Protein AF-A0A562YHJ2-F1 (afdb_monomer_lite)

pLDDT: mean 72.15, std 16.25, range [31.75, 92.31]

Secondary structure (DSSP, 8-state):
-HHHHHHHHHHHHHHHTT---S----THHHHT--GGG---PPP-EEEES------HHHHHT--GGG------EEEE----GGGG--HHHHHT--TTS-----------------

Organism: NCBI:txid2528206

Radius of gyration: 23.03 Å; chains: 1; bounding box: 56×39×64 Å

Foldseek 3Di:
DVVVVVVVVVVVVVVVPPPPPPDPDDDPRVVPDDPVPDPDDDDWDKDFPDDPPDDDPRVVPDDPVVDPDDTDIDTDDPDDVLVVDDDPCNVPDDPPPDDPPPPPPCPDDDPPDD

Sequence (114 aa):
MRTLIFTLALVFISFGVYAQKRNDLKGPAYKNYKPWKDKSVPTLVYTTTKKEKLTGPAYKNKKVWKDNSKKEYVQIAFNSRRNDLKGPAFKNYKPWKKESTESKTEVAVTSKNN

Structure (mmCIF, N/CA/C/O backbone):
data_AF-A0A562YHJ2-F1
#
_entry.id   AF-A0A562YHJ2-F1
#
loop_
_atom_site.group_PDB
_atom_site.id
_atom_site.type_symbol
_atom_site.label_atom_id
_atom_site.label_alt_id
_atom_site.label_comp_id
_atom_site.label_asym_id
_atom_site.label_entity_id
_atom_site.label_seq_id
_atom_site.pdbx_PDB_ins_code
_atom_site.Cartn_x
_atom_site.Cartn_y
_atom_site.Cartn_z
_atom_site.occupancy
_atom_site.B_iso_or_equiv
_atom_site.auth_seq_id
_atom_site.auth_comp_id
_atom_site.auth_asym_id
_atom_site.auth_atom_id
_atom_site.pdbx_PDB_model_num
ATOM 1 N N . MET A 1 1 ? 16.807 15.122 34.615 1.00 60.94 1 MET A N 1
ATOM 2 C CA . MET A 1 1 ? 17.470 14.542 33.419 1.00 60.94 1 MET A CA 1
ATOM 3 C C . MET A 1 1 ? 16.828 13.246 32.926 1.00 60.94 1 MET A C 1
ATOM 5 O O . MET A 1 1 ? 16.684 13.102 31.724 1.00 60.94 1 MET A O 1
ATOM 9 N N . ARG A 1 2 ? 16.386 12.328 33.802 1.00 69.25 2 ARG A N 1
ATOM 10 C CA . ARG A 1 2 ? 15.738 11.063 33.390 1.00 69.25 2 ARG A CA 1
ATOM 11 C C . ARG A 1 2 ? 14.502 11.270 32.500 1.00 69.25 2 ARG A C 1
ATOM 13 O O . ARG A 1 2 ? 14.397 10.649 31.455 1.00 69.25 2 ARG A O 1
ATOM 20 N N . THR A 1 3 ? 13.623 12.203 32.861 1.00 77.50 3 THR A N 1
ATOM 21 C CA . THR A 1 3 ? 12.426 12.558 32.075 1.00 77.50 3 THR A CA 1
ATOM 22 C C . THR A 1 3 ? 12.761 13.106 30.687 1.00 77.50 3 THR A C 1
ATOM 24 O O . THR A 1 3 ? 12.141 12.698 29.715 1.00 77.50 3 THR A O 1
ATOM 27 N N . LEU A 1 4 ? 13.788 13.954 30.589 1.00 85.94 4 LEU A N 1
ATOM 28 C CA . LEU A 1 4 ? 14.316 14.487 29.326 1.00 85.94 4 LEU A CA 1
ATOM 29 C C . LEU A 1 4 ? 14.872 13.391 28.407 1.00 85.94 4 LEU A C 1
ATOM 31 O O . LEU A 1 4 ? 14.685 13.446 27.200 1.00 85.94 4 LEU A O 1
ATOM 35 N N . ILE A 1 5 ? 15.528 12.377 28.972 1.00 88.12 5 ILE A N 1
ATOM 36 C CA . ILE A 1 5 ? 16.049 11.237 28.205 1.00 88.12 5 ILE A CA 1
ATOM 37 C C . ILE A 1 5 ? 14.893 10.403 27.636 1.00 88.12 5 ILE A C 1
ATOM 39 O O . ILE A 1 5 ? 14.925 10.028 26.465 1.00 88.12 5 ILE A O 1
ATOM 43 N N . PHE A 1 6 ? 13.848 10.157 28.431 1.00 88.31 6 PHE A N 1
ATOM 44 C CA . PHE A 1 6 ? 12.675 9.408 27.975 1.00 88.31 6 PHE A CA 1
ATOM 45 C C . PHE A 1 6 ? 11.873 10.155 26.906 1.00 88.31 6 PHE A C 1
ATOM 47 O O . PHE A 1 6 ? 11.449 9.537 25.930 1.00 88.31 6 PHE A O 1
ATOM 54 N N . THR A 1 7 ? 11.697 11.473 27.041 1.00 87.50 7 THR A N 1
ATOM 55 C CA . THR A 1 7 ? 11.010 12.269 26.015 1.00 87.50 7 THR A CA 1
ATOM 56 C C . THR A 1 7 ? 11.806 12.315 24.715 1.00 87.50 7 THR A C 1
ATOM 58 O O . THR A 1 7 ? 11.226 12.134 23.647 1.00 87.50 7 THR A O 1
ATOM 61 N N . LEU A 1 8 ? 13.132 12.468 24.784 1.00 89.62 8 LEU A N 1
ATOM 62 C CA . LEU A 1 8 ? 13.987 12.458 23.597 1.00 89.62 8 LEU A CA 1
ATOM 63 C C . LEU A 1 8 ? 13.955 11.093 22.888 1.00 89.62 8 LEU A C 1
ATOM 65 O O . LEU A 1 8 ? 13.815 11.033 21.669 1.00 89.62 8 LEU A O 1
ATOM 69 N N . ALA A 1 9 ? 14.013 9.994 23.647 1.00 86.06 9 ALA A N 1
ATOM 70 C CA . ALA A 1 9 ? 13.924 8.641 23.101 1.00 86.06 9 ALA A CA 1
ATOM 71 C C . ALA A 1 9 ? 12.584 8.388 22.386 1.00 86.06 9 ALA A C 1
ATOM 73 O O . ALA A 1 9 ? 12.569 7.852 21.278 1.00 86.06 9 ALA A O 1
ATOM 74 N N . LEU A 1 10 ? 11.465 8.829 22.971 1.00 85.06 10 LEU A N 1
ATOM 75 C CA . LEU A 1 10 ? 10.133 8.699 22.369 1.00 85.06 10 LEU A CA 1
ATOM 76 C C . LEU A 1 10 ? 10.022 9.472 21.042 1.00 85.06 10 LEU A C 1
ATOM 78 O O . LEU A 1 10 ? 9.450 8.977 20.067 1.00 85.06 10 LEU A O 1
ATOM 82 N N . VAL A 1 11 ? 10.609 10.670 20.990 1.00 85.94 11 VAL A N 1
ATOM 83 C CA . VAL A 1 11 ? 10.651 11.505 19.783 1.00 85.94 11 VAL A CA 1
ATOM 84 C C . VAL A 1 11 ? 11.461 10.821 18.676 1.00 85.94 11 VAL A C 1
ATOM 86 O O . VAL A 1 11 ? 10.978 10.715 17.551 1.00 85.9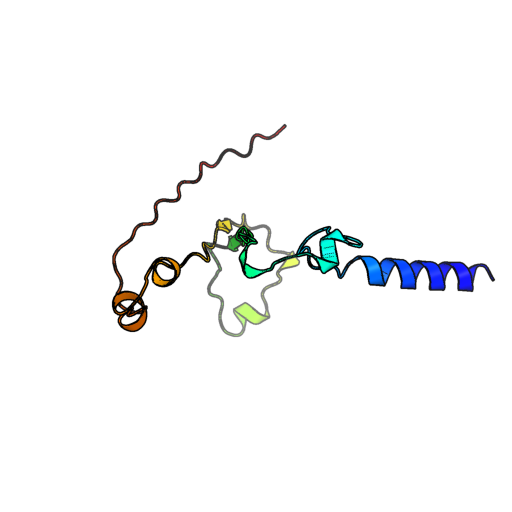4 11 VAL A O 1
ATOM 89 N N . PHE A 1 12 ? 12.640 10.270 18.983 1.00 79.88 12 PHE A N 1
ATOM 90 C CA . PHE A 1 12 ? 13.456 9.556 17.992 1.00 79.88 12 PHE A CA 1
ATOM 91 C C . PHE A 1 12 ? 12.790 8.281 17.452 1.00 79.88 12 PHE A C 1
ATOM 93 O O . PHE A 1 12 ? 12.863 8.021 16.251 1.00 79.88 12 PHE A O 1
ATOM 100 N N . ILE A 1 13 ? 12.091 7.516 18.298 1.00 77.50 13 ILE A N 1
ATOM 101 C CA . ILE A 1 13 ? 11.349 6.317 17.867 1.00 77.50 13 ILE A CA 1
ATOM 102 C C . ILE A 1 13 ? 10.206 6.695 16.913 1.00 77.50 13 ILE A C 1
ATOM 104 O O . ILE A 1 13 ? 9.962 5.998 15.928 1.00 77.50 13 ILE A O 1
ATOM 108 N N . SER A 1 14 ? 9.550 7.833 17.151 1.00 72.94 14 SER A N 1
ATOM 109 C CA . SER A 1 14 ? 8.418 8.295 16.339 1.00 72.94 14 SER A CA 1
ATOM 110 C C . SER A 1 14 ? 8.809 8.630 14.893 1.00 72.94 14 SER A C 1
ATOM 112 O O . SER A 1 14 ? 8.008 8.427 13.984 1.00 72.94 14 SER A O 1
ATOM 114 N N . PHE A 1 15 ? 10.044 9.082 14.641 1.00 69.94 15 PHE A N 1
ATOM 115 C CA . PHE A 1 15 ? 10.518 9.379 13.282 1.00 69.94 15 PHE A CA 1
ATOM 116 C C . PHE A 1 15 ? 10.873 8.129 12.460 1.00 69.94 15 PHE A C 1
ATOM 118 O O . PHE A 1 15 ? 10.802 8.170 11.232 1.00 69.94 15 PHE A O 1
ATOM 125 N N . GLY A 1 16 ? 11.222 7.008 13.101 1.00 63.59 16 GLY A N 1
ATOM 126 C CA . GLY A 1 16 ? 11.650 5.785 12.407 1.00 63.59 16 GLY A CA 1
ATOM 127 C C . GLY A 1 16 ? 10.523 5.004 11.719 1.00 63.59 16 GLY A C 1
ATOM 128 O O . GLY A 1 16 ? 10.789 4.206 10.823 1.00 63.59 16 GLY A O 1
ATOM 129 N N . VAL A 1 17 ? 9.265 5.233 12.108 1.00 61.06 17 VAL A N 1
ATOM 130 C CA . VAL A 1 17 ? 8.116 4.417 11.669 1.00 61.06 17 VAL A CA 1
ATOM 131 C C . VAL A 1 17 ? 7.516 4.892 10.334 1.00 61.06 17 VAL A C 1
ATOM 133 O O . VAL A 1 17 ? 6.822 4.132 9.665 1.00 61.06 17 VAL A O 1
ATOM 136 N N . TYR A 1 18 ? 7.823 6.111 9.878 1.00 60.50 18 TYR A N 1
ATOM 137 C CA . TYR A 1 18 ? 7.219 6.700 8.669 1.00 60.50 18 TYR A CA 1
ATOM 138 C C . TYR A 1 18 ? 7.958 6.399 7.351 1.00 60.50 18 TYR A C 1
ATOM 140 O O . TYR A 1 18 ? 7.649 6.988 6.314 1.00 60.50 18 TYR A O 1
ATOM 148 N N . ALA A 1 19 ? 8.918 5.471 7.338 1.00 59.69 19 ALA A N 1
ATOM 149 C CA . ALA A 1 19 ? 9.607 5.087 6.109 1.00 59.69 19 ALA A CA 1
ATOM 150 C C . ALA A 1 19 ? 8.730 4.150 5.257 1.00 59.69 19 ALA A C 1
ATOM 152 O O . ALA A 1 19 ? 8.753 2.929 5.406 1.00 59.69 19 ALA A O 1
ATOM 153 N N . GLN A 1 20 ? 7.958 4.718 4.327 1.00 58.59 20 GLN A N 1
ATOM 154 C CA . GLN A 1 20 ? 7.283 3.946 3.283 1.00 58.59 20 GLN A CA 1
ATOM 155 C C . GLN A 1 20 ? 8.361 3.234 2.442 1.00 58.59 20 GLN A C 1
ATOM 157 O O . GLN A 1 20 ? 9.129 3.886 1.731 1.00 58.59 20 GLN A O 1
ATOM 162 N N . LYS A 1 21 ? 8.469 1.903 2.581 1.00 60.53 21 LYS A N 1
ATOM 163 C CA . LYS A 1 21 ? 9.533 1.060 2.005 1.00 60.53 21 LYS A CA 1
ATOM 164 C C . LYS A 1 21 ? 9.571 1.185 0.479 1.00 60.53 21 LYS A C 1
ATOM 166 O O . LYS A 1 21 ? 8.865 0.470 -0.223 1.00 60.53 21 LYS A O 1
ATOM 171 N N . ARG A 1 22 ? 10.378 2.114 -0.040 1.00 59.72 22 ARG A N 1
ATOM 172 C CA . ARG A 1 22 ? 10.623 2.259 -1.483 1.00 59.72 22 ARG A CA 1
ATOM 173 C C . ARG A 1 22 ? 11.816 1.414 -1.914 1.00 59.72 22 ARG A C 1
ATOM 175 O O . ARG A 1 22 ? 11.711 0.682 -2.886 1.00 59.72 22 ARG A O 1
ATOM 182 N N . ASN A 1 23 ? 12.927 1.511 -1.185 1.00 65.00 23 ASN A N 1
ATOM 183 C CA . ASN A 1 23 ? 14.106 0.660 -1.315 1.00 65.00 23 ASN A CA 1
ATOM 184 C C . ASN A 1 23 ? 15.030 0.904 -0.104 1.00 65.00 23 ASN A C 1
ATOM 186 O O . ASN A 1 23 ? 15.154 2.050 0.325 1.00 65.00 23 ASN A O 1
ATOM 190 N N . ASP A 1 24 ? 15.706 -0.124 0.411 1.00 72.62 24 ASP A N 1
ATOM 191 C CA . ASP A 1 24 ? 16.639 -0.020 1.549 1.00 72.62 24 ASP A CA 1
ATOM 192 C C . ASP A 1 24 ? 18.040 0.491 1.125 1.00 72.62 24 ASP A C 1
ATOM 194 O O . ASP A 1 24 ? 19.025 0.343 1.853 1.00 72.62 24 ASP A O 1
ATOM 198 N N . LEU A 1 25 ? 18.153 1.104 -0.065 1.00 80.31 25 LEU A N 1
ATOM 199 C CA . LEU A 1 25 ? 19.405 1.651 -0.597 1.00 80.31 25 LEU A CA 1
ATOM 200 C C . LEU A 1 25 ? 19.927 2.794 0.275 1.00 80.31 25 LEU A C 1
ATOM 202 O O . LEU A 1 25 ? 19.226 3.767 0.548 1.00 80.31 25 LEU A O 1
ATOM 206 N N . LYS A 1 26 ? 21.211 2.715 0.631 1.00 82.50 26 LYS A N 1
ATOM 207 C CA . LYS A 1 26 ? 21.932 3.748 1.384 1.00 82.50 26 LYS A CA 1
ATOM 208 C C . LYS A 1 26 ? 23.227 4.130 0.664 1.00 82.50 26 LYS A C 1
ATOM 210 O O . LYS A 1 26 ? 23.785 3.349 -0.106 1.00 82.50 26 LYS A O 1
ATOM 215 N N . GLY A 1 27 ? 23.712 5.347 0.910 1.00 86.75 27 GLY A N 1
ATOM 216 C CA . GLY A 1 27 ? 25.025 5.799 0.435 1.00 86.75 27 GLY A CA 1
ATOM 217 C C . GLY A 1 27 ? 25.144 5.912 -1.098 1.00 86.75 27 GLY A C 1
ATOM 218 O O . GLY A 1 27 ? 24.214 6.395 -1.750 1.00 86.75 27 GLY A O 1
ATOM 219 N N . PRO A 1 28 ? 26.276 5.498 -1.706 1.00 85.50 28 PRO A N 1
ATOM 220 C CA . PRO A 1 28 ? 26.504 5.610 -3.152 1.00 85.50 28 PRO A CA 1
ATOM 221 C C . PRO A 1 28 ? 25.459 4.870 -3.994 1.00 85.50 28 PRO A C 1
ATOM 223 O O . PRO A 1 28 ? 25.089 5.330 -5.072 1.00 85.50 28 PRO A O 1
ATOM 226 N N . ALA A 1 29 ? 24.939 3.752 -3.485 1.00 82.88 29 ALA A N 1
ATOM 227 C CA . ALA A 1 29 ? 23.920 2.965 -4.168 1.00 82.88 29 ALA A CA 1
ATOM 228 C C . ALA A 1 29 ? 22.586 3.724 -4.292 1.00 82.88 29 ALA A C 1
ATOM 230 O O . ALA A 1 29 ? 21.916 3.617 -5.315 1.00 82.88 29 ALA A O 1
ATOM 231 N N . TYR A 1 30 ? 22.239 4.556 -3.300 1.00 83.81 30 TYR A N 1
ATOM 232 C CA . TYR A 1 30 ? 21.077 5.447 -3.376 1.00 83.81 30 TYR A CA 1
ATOM 233 C C . TYR A 1 30 ? 21.264 6.528 -4.447 1.00 83.81 30 TYR A C 1
ATOM 235 O O . TYR A 1 30 ? 20.363 6.779 -5.242 1.00 83.81 30 TYR A O 1
ATOM 243 N N . LYS A 1 31 ? 22.455 7.136 -4.521 1.00 84.19 31 LYS A N 1
ATOM 244 C CA . LYS A 1 31 ? 22.751 8.180 -5.518 1.00 84.19 31 LYS A CA 1
ATOM 245 C C . LYS A 1 31 ? 22.772 7.643 -6.953 1.00 84.19 31 LYS A C 1
ATOM 247 O O . LYS A 1 31 ? 22.391 8.353 -7.874 1.00 84.19 31 LYS A O 1
ATOM 252 N N . ASN A 1 32 ? 23.179 6.386 -7.131 1.00 87.00 32 ASN A N 1
ATOM 253 C CA . ASN A 1 32 ? 23.216 5.708 -8.429 1.00 87.00 32 ASN A CA 1
ATOM 254 C C . ASN A 1 32 ? 21.912 4.967 -8.779 1.00 87.00 32 ASN A C 1
ATOM 256 O O . ASN A 1 32 ? 21.858 4.266 -9.795 1.00 87.00 32 ASN A O 1
ATOM 260 N N . TYR A 1 33 ? 20.865 5.094 -7.958 1.00 84.88 33 TYR A N 1
ATOM 261 C CA . TYR A 1 33 ? 19.578 4.463 -8.215 1.00 84.88 33 TYR A CA 1
ATOM 262 C C . TYR A 1 33 ? 18.920 5.053 -9.466 1.00 84.88 33 TYR A C 1
ATOM 264 O O . TYR A 1 33 ? 18.835 6.268 -9.642 1.00 84.88 33 TYR A O 1
ATOM 272 N N . LYS A 1 34 ? 18.430 4.171 -10.339 1.00 85.38 34 LYS A N 1
ATOM 273 C CA . LYS A 1 34 ? 17.771 4.526 -11.599 1.00 85.38 34 LYS A CA 1
ATOM 274 C C . LYS A 1 34 ? 16.304 4.099 -11.530 1.00 85.38 34 LYS A C 1
ATOM 276 O O . LYS A 1 34 ? 16.021 2.942 -11.842 1.00 85.38 34 LYS A O 1
ATOM 281 N N . PRO A 1 35 ? 15.370 5.003 -11.174 1.00 79.50 35 PRO A N 1
ATOM 282 C CA . PRO A 1 35 ? 13.956 4.662 -11.004 1.00 79.50 35 PRO A CA 1
ATOM 283 C C . PRO A 1 35 ? 13.328 3.973 -12.222 1.00 79.50 35 PRO A C 1
ATOM 285 O O . PRO A 1 35 ? 12.481 3.106 -12.073 1.00 79.50 35 PRO A O 1
ATOM 288 N N . TRP A 1 36 ? 13.769 4.316 -13.434 1.00 76.44 36 TRP A N 1
ATOM 289 C CA . TRP A 1 36 ? 13.254 3.746 -14.685 1.00 76.44 36 TRP A CA 1
ATOM 290 C C . TRP A 1 36 ? 13.724 2.312 -14.972 1.00 76.44 36 TRP A C 1
ATOM 292 O O . TRP A 1 36 ? 13.201 1.674 -15.883 1.00 76.44 36 TRP A O 1
ATOM 302 N N . LYS A 1 37 ? 14.730 1.808 -14.245 1.00 77.38 37 LYS A N 1
ATOM 303 C CA . LYS A 1 37 ? 15.155 0.400 -14.305 1.00 77.38 37 LYS A CA 1
ATOM 304 C C . LYS A 1 37 ? 14.509 -0.449 -13.214 1.00 77.38 37 LYS A C 1
ATOM 306 O O . LYS A 1 37 ? 14.616 -1.672 -13.273 1.00 77.38 37 LYS A O 1
ATOM 311 N N . ASP A 1 38 ? 13.885 0.186 -12.226 1.00 73.50 38 ASP A N 1
ATOM 312 C CA . ASP A 1 38 ? 13.300 -0.517 -11.101 1.00 73.50 38 ASP A CA 1
ATOM 313 C C . ASP A 1 38 ? 11.940 -1.097 -11.492 1.00 73.50 38 ASP A C 1
ATOM 315 O O . ASP A 1 38 ? 11.003 -0.380 -11.856 1.00 73.50 38 ASP A O 1
ATOM 319 N N . LYS A 1 39 ? 11.843 -2.424 -11.444 1.00 66.12 39 LYS A N 1
ATOM 320 C CA . LYS A 1 39 ? 10.586 -3.132 -11.660 1.00 66.12 39 LYS A CA 1
ATOM 321 C C . LYS A 1 39 ? 9.840 -3.122 -10.332 1.00 66.12 39 LYS A C 1
ATOM 323 O O . LYS A 1 39 ? 9.961 -4.059 -9.551 1.00 66.12 39 LYS A O 1
ATOM 328 N N . SER A 1 40 ? 9.097 -2.044 -10.083 1.00 63.56 40 SER A N 1
ATOM 329 C CA . SER A 1 40 ? 8.203 -1.938 -8.927 1.00 63.56 40 SER A CA 1
ATOM 330 C C . SER A 1 40 ? 7.314 -3.181 -8.848 1.00 63.56 40 SER A C 1
ATOM 332 O O . SER A 1 40 ? 6.494 -3.422 -9.738 1.00 63.56 40 SER A O 1
ATOM 334 N N . VAL A 1 41 ? 7.499 -3.988 -7.802 1.00 62.97 41 VAL A N 1
ATOM 335 C CA . VAL A 1 41 ? 6.611 -5.116 -7.522 1.00 62.97 41 VAL A CA 1
ATOM 336 C C . VAL A 1 41 ? 5.315 -4.532 -6.959 1.00 62.97 41 VAL A C 1
ATOM 338 O O . VAL A 1 41 ? 5.370 -3.778 -5.984 1.00 62.97 41 VAL A O 1
ATOM 341 N N . PRO A 1 42 ? 4.147 -4.836 -7.550 1.00 62.44 42 PRO A N 1
ATOM 342 C CA . PRO A 1 42 ? 2.884 -4.342 -7.028 1.00 62.44 42 PRO A CA 1
ATOM 343 C C . PRO A 1 42 ? 2.674 -4.869 -5.606 1.00 62.44 42 PRO A C 1
ATOM 345 O O . PRO A 1 42 ? 2.746 -6.073 -5.354 1.00 62.44 42 PRO A O 1
ATOM 348 N N . THR A 1 43 ? 2.404 -3.967 -4.668 1.00 64.19 43 THR A N 1
ATOM 349 C CA . THR A 1 43 ? 2.009 -4.339 -3.311 1.00 64.19 43 THR A CA 1
ATOM 350 C C . THR A 1 43 ? 0.629 -4.992 -3.340 1.00 64.19 43 THR A C 1
ATOM 352 O O . THR A 1 43 ? -0.311 -4.467 -3.941 1.00 64.19 43 THR A O 1
ATOM 355 N N . LEU A 1 44 ? 0.497 -6.153 -2.690 1.00 64.44 44 LEU A N 1
ATOM 356 C CA . LEU A 1 44 ? -0.797 -6.809 -2.530 1.00 64.44 44 LEU A CA 1
ATOM 357 C C . LEU A 1 44 ? -1.672 -5.959 -1.607 1.00 64.44 44 LEU A C 1
ATOM 359 O O . LEU A 1 44 ? -1.370 -5.809 -0.424 1.00 64.44 44 LEU A O 1
ATOM 363 N N . VAL A 1 45 ? -2.764 -5.417 -2.143 1.00 71.88 45 VAL A N 1
ATOM 364 C CA . VAL A 1 45 ? -3.805 -4.759 -1.347 1.00 71.88 45 VAL A CA 1
ATOM 365 C C . VAL A 1 45 ? -5.014 -5.673 -1.302 1.00 71.88 45 VAL A C 1
ATOM 367 O O . VAL A 1 45 ? -5.438 -6.207 -2.324 1.00 71.88 45 VAL A O 1
ATOM 370 N N . TYR A 1 46 ? -5.576 -5.844 -0.113 1.00 76.56 46 TYR A N 1
ATOM 371 C CA . TYR A 1 46 ? -6.741 -6.683 0.119 1.00 76.56 46 TYR A CA 1
ATOM 372 C C . TYR A 1 46 ? -7.978 -5.820 0.375 1.00 76.56 46 TYR A C 1
ATOM 374 O O . TYR A 1 46 ? -7.911 -4.813 1.077 1.00 76.56 46 TYR A 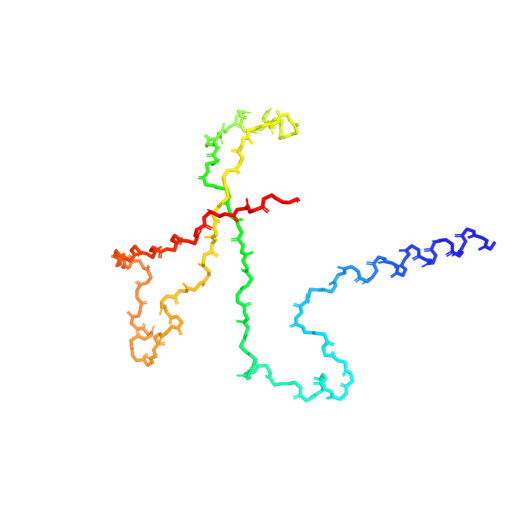O 1
ATOM 382 N N . THR A 1 47 ? -9.125 -6.229 -0.160 1.00 76.56 47 THR A N 1
ATOM 383 C CA . THR A 1 47 ? -10.433 -5.634 0.136 1.00 76.56 47 THR A CA 1
ATOM 384 C C . THR A 1 47 ? -11.390 -6.682 0.673 1.00 76.56 47 THR A C 1
ATOM 386 O O . THR A 1 47 ? -11.322 -7.845 0.295 1.00 76.56 47 THR A O 1
ATOM 389 N N . THR A 1 48 ? -12.305 -6.284 1.551 1.00 76.81 48 THR A N 1
ATOM 390 C CA . THR A 1 48 ? -13.357 -7.181 2.038 1.00 76.81 48 THR A CA 1
ATOM 391 C C . THR A 1 48 ? -14.412 -7.395 0.951 1.00 76.81 48 THR A C 1
ATOM 393 O O . THR A 1 48 ? -14.964 -6.415 0.445 1.00 76.81 48 THR A O 1
ATOM 396 N N . THR A 1 49 ? -14.711 -8.652 0.611 1.00 64.81 49 THR A N 1
ATOM 397 C CA . THR A 1 49 ? -15.671 -9.026 -0.452 1.00 64.81 49 THR A CA 1
ATOM 398 C C . THR A 1 49 ? -17.110 -8.695 -0.098 1.00 64.81 49 THR A C 1
ATOM 400 O O . THR A 1 49 ? -17.870 -8.209 -0.933 1.00 64.81 49 THR A O 1
ATOM 403 N N . LYS A 1 50 ? -17.488 -8.942 1.154 1.00 64.00 50 LYS A N 1
ATOM 404 C CA . LYS A 1 50 ? -18.849 -8.764 1.654 1.00 64.00 50 LYS A CA 1
ATOM 405 C C . LYS A 1 50 ? -18.857 -7.634 2.667 1.00 64.00 50 LYS A C 1
ATOM 407 O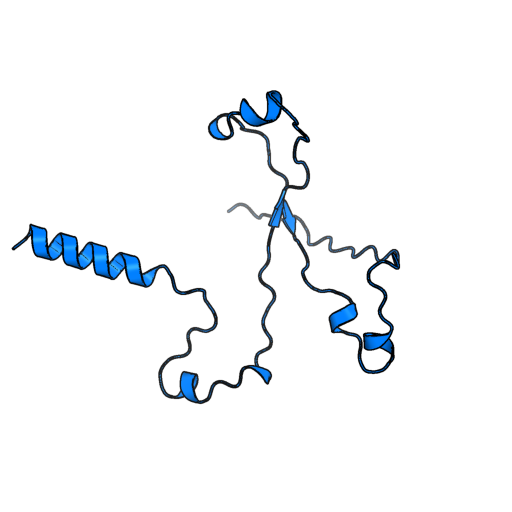 O . LYS A 1 50 ? -18.568 -7.821 3.844 1.00 64.00 50 LYS A O 1
ATOM 412 N N . LYS A 1 51 ? -19.169 -6.431 2.188 1.00 68.88 51 LYS A N 1
ATOM 413 C CA . LYS A 1 51 ? -19.538 -5.311 3.055 1.00 68.88 51 LYS A CA 1
ATOM 414 C C . LYS A 1 51 ? -21.055 -5.258 3.120 1.00 68.88 51 LYS A C 1
ATOM 416 O O . LYS A 1 51 ? -21.705 -5.151 2.081 1.00 68.88 51 LYS A O 1
ATOM 421 N N . GLU A 1 52 ? -21.613 -5.322 4.325 1.00 75.44 52 GLU A N 1
ATOM 422 C CA . GLU A 1 52 ? -23.021 -4.983 4.522 1.00 75.44 52 GLU A CA 1
ATOM 423 C C . GLU A 1 52 ? -23.262 -3.567 3.996 1.00 75.44 52 GLU A C 1
ATOM 425 O O . GLU A 1 52 ? -22.604 -2.610 4.417 1.00 75.44 52 GLU A O 1
ATOM 430 N N . LYS A 1 53 ? -24.203 -3.430 3.062 1.00 80.06 53 LYS A N 1
ATOM 431 C CA . LYS A 1 53 ? -24.633 -2.128 2.551 1.00 80.06 53 LYS A CA 1
ATOM 432 C C . LYS A 1 53 ? -25.614 -1.506 3.538 1.00 80.06 53 LYS A C 1
ATOM 434 O O . LYS A 1 53 ? -26.814 -1.470 3.295 1.00 80.06 53 LYS A O 1
ATOM 439 N N . LEU A 1 54 ? -25.095 -1.045 4.668 1.00 85.00 54 LEU A N 1
ATOM 440 C CA . LEU A 1 54 ? -25.874 -0.257 5.614 1.00 85.00 54 LEU A CA 1
ATOM 441 C C . LEU A 1 54 ? -25.906 1.193 5.145 1.00 85.00 54 LEU A C 1
ATOM 443 O O . LEU A 1 54 ? -24.880 1.760 4.770 1.00 85.00 54 LEU A O 1
ATOM 447 N N . THR A 1 55 ? -27.084 1.798 5.195 1.00 89.06 55 THR A N 1
ATOM 448 C CA . THR A 1 55 ? -27.301 3.201 4.842 1.00 89.06 55 THR A CA 1
ATOM 449 C C . THR A 1 55 ? -28.040 3.917 5.970 1.00 89.06 55 THR A C 1
ATOM 451 O O . THR A 1 55 ? -28.663 3.297 6.836 1.00 89.06 55 THR A O 1
ATOM 454 N N . GLY A 1 56 ? -27.927 5.247 6.006 1.00 91.81 56 GLY A N 1
ATOM 455 C CA . GLY A 1 56 ? -28.686 6.076 6.941 1.00 91.81 56 GLY A CA 1
ATOM 456 C C . GLY A 1 56 ? -28.358 5.816 8.425 1.00 91.81 56 GLY A C 1
ATOM 457 O O . GLY A 1 56 ? -27.185 5.645 8.777 1.00 91.81 56 GLY A O 1
ATOM 458 N N . PRO A 1 57 ? -29.368 5.814 9.317 1.00 88.88 57 PRO A N 1
ATOM 459 C CA . PRO A 1 57 ? -29.169 5.639 10.759 1.00 88.88 57 PRO A CA 1
ATOM 460 C C . PRO A 1 57 ? -28.503 4.309 11.132 1.00 88.88 57 PRO A C 1
ATOM 462 O O . PRO A 1 57 ? -27.672 4.268 12.036 1.00 88.88 57 PRO A O 1
ATOM 465 N N . ALA A 1 58 ? -28.808 3.234 10.400 1.00 86.38 58 ALA A N 1
ATOM 466 C CA . ALA A 1 58 ? -28.240 1.912 10.649 1.00 86.38 58 ALA A CA 1
ATOM 467 C C . ALA A 1 58 ? -26.714 1.884 10.448 1.00 86.38 58 ALA A C 1
ATOM 469 O O . ALA A 1 58 ? -26.006 1.242 11.220 1.00 86.38 58 ALA A O 1
ATOM 470 N N . TYR A 1 59 ? -26.192 2.633 9.467 1.00 87.94 59 TYR A N 1
ATOM 471 C CA . TYR A 1 59 ? -24.746 2.774 9.268 1.00 87.94 59 TYR A CA 1
ATOM 472 C C . TYR A 1 59 ? -24.081 3.517 10.431 1.00 87.94 59 TYR A C 1
ATOM 474 O O . TYR A 1 59 ? -23.069 3.064 10.961 1.00 87.94 59 TYR A O 1
ATOM 482 N N . LYS A 1 60 ? -24.670 4.638 10.866 1.00 88.19 60 LYS A N 1
ATOM 483 C CA . LYS A 1 60 ? -24.117 5.466 11.951 1.00 88.19 60 LYS A CA 1
ATOM 484 C C . LYS A 1 60 ? -24.125 4.748 13.303 1.00 88.19 60 LYS A C 1
ATOM 486 O O . LYS A 1 60 ? -23.228 4.958 14.111 1.00 88.19 60 LYS A O 1
ATOM 491 N N . ASN A 1 61 ? -25.109 3.879 13.524 1.00 90.00 61 ASN A N 1
ATOM 492 C CA . ASN A 1 61 ? -25.264 3.128 14.768 1.00 90.00 61 ASN A CA 1
ATOM 493 C C . ASN A 1 61 ? -24.486 1.799 14.783 1.00 90.00 61 ASN A C 1
ATOM 495 O O . ASN A 1 61 ? -24.475 1.113 15.810 1.00 90.00 61 ASN A O 1
ATOM 499 N N . LYS A 1 62 ? -23.821 1.416 13.679 1.00 87.00 62 LYS A N 1
ATOM 500 C CA . LYS A 1 62 ? -23.019 0.188 13.630 1.00 87.00 62 LYS A CA 1
ATOM 501 C C . LYS A 1 62 ? -21.780 0.316 14.518 1.00 87.00 62 LYS A C 1
ATOM 503 O O . LYS A 1 62 ? -20.906 1.151 14.298 1.00 87.00 62 LYS A O 1
ATOM 508 N N . LYS A 1 63 ? -21.662 -0.587 15.493 1.00 88.12 63 LYS A N 1
ATOM 509 C CA . LYS A 1 63 ? -20.505 -0.688 16.393 1.00 88.12 63 LYS A CA 1
ATOM 510 C C . LYS A 1 63 ? -19.479 -1.661 15.820 1.00 88.12 63 LYS A C 1
ATOM 512 O O . LYS A 1 63 ? -19.591 -2.866 16.020 1.00 88.12 63 LYS A O 1
ATOM 517 N N . VAL A 1 64 ? -18.471 -1.133 15.128 1.00 83.56 64 VAL A N 1
ATOM 518 C CA . VAL A 1 64 ? -17.444 -1.936 14.431 1.00 83.56 64 VAL A CA 1
ATOM 519 C C . VAL A 1 64 ? -16.680 -2.873 15.378 1.00 83.56 64 VAL A C 1
ATOM 521 O O . VAL A 1 64 ? -16.323 -3.975 14.986 1.00 83.56 64 VAL A O 1
ATOM 524 N N . TRP A 1 65 ? -16.483 -2.487 16.641 1.00 82.75 65 TRP A N 1
ATOM 525 C CA . TRP A 1 65 ? -15.784 -3.307 17.642 1.00 82.75 65 TRP A CA 1
ATOM 526 C C . TRP A 1 65 ? -16.594 -4.502 18.164 1.00 82.75 65 TRP A C 1
ATOM 528 O O . TRP A 1 65 ? -16.039 -5.364 18.835 1.00 82.75 65 TRP A O 1
ATOM 538 N N . LYS A 1 66 ? -17.906 -4.551 17.896 1.00 84.12 66 LYS A N 1
ATOM 539 C CA . LYS A 1 66 ? -18.763 -5.702 18.228 1.00 84.12 66 LYS A CA 1
ATOM 540 C C . LYS A 1 66 ? -18.924 -6.668 17.051 1.00 84.12 66 LYS A C 1
ATOM 542 O O . LYS A 1 66 ? -19.592 -7.690 17.188 1.00 84.12 66 LYS A O 1
ATOM 547 N N . ASP A 1 67 ? -18.354 -6.330 15.897 1.00 79.94 67 ASP A N 1
ATOM 548 C CA . ASP A 1 67 ? -18.483 -7.102 14.669 1.00 79.94 67 ASP A CA 1
ATOM 549 C C . ASP A 1 67 ? -17.461 -8.253 14.659 1.00 79.94 67 ASP A C 1
ATOM 551 O O . ASP A 1 67 ? -16.287 -8.055 14.348 1.00 79.94 67 ASP A O 1
ATOM 555 N N . ASN A 1 68 ? -17.923 -9.455 15.021 1.00 76.50 68 ASN A N 1
ATOM 556 C CA . ASN A 1 68 ? -17.147 -10.704 14.984 1.00 76.50 68 ASN A CA 1
ATOM 557 C C . ASN A 1 68 ? -17.360 -11.494 13.678 1.00 76.50 68 ASN A C 1
ATOM 559 O O . ASN A 1 68 ? -17.054 -12.686 13.613 1.00 76.50 68 ASN A O 1
ATOM 563 N N . SER A 1 69 ? -17.925 -10.871 12.638 1.00 76.25 69 SER A N 1
ATOM 564 C CA . SER A 1 69 ? -18.146 -11.555 11.365 1.00 76.25 69 SER A CA 1
ATOM 565 C C . SER A 1 69 ? -16.820 -11.967 10.713 1.00 76.25 69 SER A C 1
ATOM 567 O O . SER A 1 69 ? -15.827 -11.230 10.722 1.00 76.25 69 SER A O 1
ATOM 569 N N . LYS A 1 70 ? -16.791 -13.172 10.124 1.00 72.75 70 LYS A N 1
ATOM 570 C CA . LYS A 1 70 ? -15.647 -13.629 9.326 1.00 72.75 70 LYS A CA 1
ATOM 571 C C . LYS A 1 70 ? -15.527 -12.741 8.088 1.00 72.75 70 LYS A C 1
ATOM 573 O O . LYS A 1 70 ? -16.399 -12.747 7.222 1.00 72.75 70 LYS A O 1
ATOM 578 N N . LYS A 1 71 ? -14.434 -11.981 8.008 1.00 74.69 71 LYS A N 1
ATOM 579 C CA . LYS A 1 71 ? -14.120 -11.132 6.857 1.00 74.69 71 LYS A CA 1
ATOM 580 C C . LYS A 1 71 ? -13.380 -11.958 5.816 1.00 74.69 71 LYS A C 1
ATOM 582 O O . LYS A 1 71 ? -12.265 -12.412 6.049 1.00 74.69 71 LYS A O 1
ATOM 587 N N . GLU A 1 72 ? -14.009 -12.128 4.666 1.00 75.12 72 GLU A N 1
ATOM 588 C CA . GLU A 1 72 ? -13.363 -12.641 3.463 1.00 75.12 72 GLU A CA 1
ATOM 589 C C . GLU A 1 72 ? -12.627 -11.484 2.776 1.00 75.12 72 GLU A C 1
ATOM 591 O O . GLU A 1 72 ? -13.218 -10.435 2.497 1.00 75.12 72 GLU A O 1
ATOM 596 N N . TYR A 1 73 ? -11.335 -11.664 2.518 1.00 74.00 73 TYR A N 1
ATOM 597 C CA . TYR A 1 73 ? -10.497 -10.684 1.836 1.00 74.00 73 TYR A CA 1
ATOM 598 C C . TYR A 1 73 ? -10.174 -11.163 0.422 1.00 74.0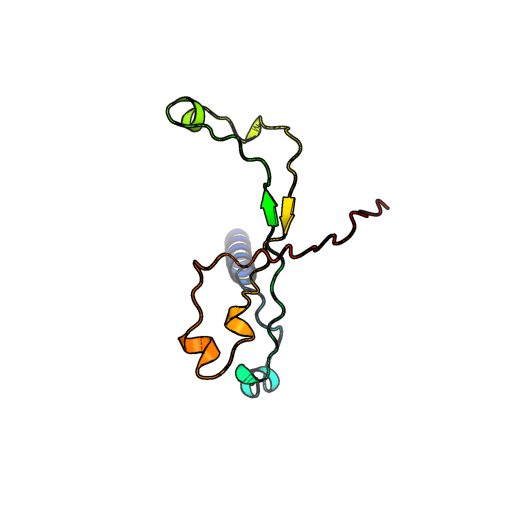0 73 TYR A C 1
ATOM 600 O O . TYR A 1 73 ? -9.785 -12.310 0.228 1.00 74.00 73 TYR A O 1
ATOM 608 N N . VAL A 1 74 ? -10.298 -10.275 -0.559 1.00 74.19 74 VAL A N 1
ATOM 609 C CA . VAL A 1 74 ? -9.898 -10.502 -1.949 1.00 74.19 74 VAL A CA 1
ATOM 610 C C . VAL A 1 74 ? -8.776 -9.552 -2.320 1.00 74.19 74 VAL A C 1
ATOM 612 O O . VAL A 1 74 ? -8.775 -8.379 -1.945 1.00 74.19 74 VAL A O 1
ATOM 615 N N . GLN A 1 75 ? -7.810 -10.082 -3.059 1.00 71.31 75 GLN A N 1
ATOM 616 C CA . GLN A 1 75 ? -6.700 -9.320 -3.598 1.00 71.31 75 GLN A CA 1
ATOM 617 C C . GLN A 1 75 ? -7.201 -8.360 -4.684 1.00 71.31 75 GLN A C 1
ATOM 619 O O . GLN A 1 75 ? -7.848 -8.765 -5.647 1.00 71.31 75 GLN A O 1
ATOM 624 N N . ILE A 1 76 ? -6.877 -7.078 -4.542 1.00 69.56 76 ILE A N 1
ATOM 625 C CA . ILE A 1 76 ? -7.048 -6.083 -5.596 1.00 69.56 76 ILE A CA 1
ATOM 626 C C . ILE A 1 76 ? -5.809 -6.150 -6.487 1.00 69.56 76 ILE A C 1
ATOM 628 O O . ILE A 1 76 ? -4.704 -5.808 -6.064 1.00 69.56 76 ILE A O 1
ATOM 632 N N . ALA A 1 77 ? -5.992 -6.573 -7.735 1.00 65.00 77 ALA A N 1
ATOM 633 C CA . ALA A 1 77 ? -4.966 -6.433 -8.756 1.00 65.00 77 ALA A CA 1
ATOM 634 C C . ALA A 1 77 ? -4.982 -4.993 -9.296 1.00 65.00 77 ALA A C 1
ATOM 636 O O . ALA A 1 77 ? -5.949 -4.566 -9.921 1.00 65.00 77 ALA A O 1
ATOM 637 N N . PHE A 1 78 ? -3.898 -4.239 -9.083 1.00 62.88 78 PHE A N 1
ATOM 638 C CA . PHE A 1 78 ? -3.714 -2.911 -9.697 1.00 62.88 78 PHE A CA 1
ATOM 639 C C . PHE A 1 78 ? -3.225 -2.978 -11.145 1.00 62.88 78 PHE A C 1
ATOM 641 O O . PHE A 1 78 ? -3.039 -1.938 -11.781 1.00 62.88 78 PHE A O 1
ATOM 648 N N . ASN A 1 79 ? -2.974 -4.179 -11.671 1.00 64.19 79 ASN A N 1
ATOM 649 C CA . ASN A 1 79 ? -2.506 -4.303 -13.037 1.00 64.19 79 ASN A CA 1
ATOM 650 C C . ASN A 1 79 ? -3.680 -4.107 -14.000 1.00 64.19 79 ASN A C 1
ATOM 652 O O . ASN A 1 79 ? -4.579 -4.942 -14.083 1.00 64.19 79 ASN A O 1
ATOM 656 N N . SER A 1 80 ? -3.677 -2.980 -14.709 1.00 68.38 80 SER A N 1
ATOM 657 C CA . SER A 1 80 ? -4.643 -2.723 -15.771 1.00 68.38 80 SER A CA 1
ATOM 658 C C . SER A 1 80 ? -4.037 -3.136 -17.105 1.00 68.38 80 SER A C 1
ATOM 660 O O . SER A 1 80 ? -2.895 -2.782 -17.386 1.00 68.38 80 SER A O 1
ATOM 662 N N . ARG A 1 81 ? -4.820 -3.790 -17.971 1.00 74.25 81 ARG A N 1
ATOM 663 C CA . ARG A 1 81 ? -4.400 -4.160 -19.338 1.00 74.25 81 ARG A CA 1
ATOM 664 C C . ARG A 1 81 ? -3.839 -2.976 -20.130 1.00 74.25 81 ARG A C 1
ATOM 666 O O . ARG A 1 81 ? -3.011 -3.150 -21.014 1.00 74.25 81 ARG A O 1
ATOM 673 N N . ARG A 1 82 ? -4.262 -1.751 -19.794 1.00 77.19 82 ARG A N 1
ATOM 674 C CA . ARG A 1 82 ? -3.729 -0.512 -20.368 1.00 77.19 82 ARG A CA 1
ATOM 675 C C . ARG A 1 82 ? -2.212 -0.396 -20.216 1.00 77.19 82 ARG A C 1
ATOM 677 O O . ARG A 1 82 ? -1.578 0.149 -21.110 1.00 77.19 82 ARG A O 1
ATOM 684 N N . ASN A 1 83 ? -1.650 -0.891 -19.115 1.00 77.31 83 ASN A N 1
ATOM 685 C CA . ASN A 1 83 ? -0.216 -0.818 -18.837 1.00 77.31 83 ASN A CA 1
ATOM 686 C C . ASN A 1 83 ? 0.611 -1.651 -19.829 1.00 77.31 83 ASN A C 1
ATOM 688 O O . ASN A 1 83 ? 1.766 -1.314 -20.077 1.00 77.31 83 ASN A O 1
ATOM 692 N N . ASP A 1 84 ? 0.008 -2.677 -20.435 1.00 82.00 84 ASP A N 1
ATOM 693 C CA . ASP A 1 84 ? 0.661 -3.545 -21.418 1.00 82.00 84 ASP A CA 1
ATOM 694 C C . ASP A 1 84 ? 0.544 -3.004 -22.855 1.00 82.00 84 ASP A C 1
ATOM 696 O O . ASP A 1 84 ? 1.287 -3.414 -23.751 1.00 82.00 84 ASP A O 1
ATOM 700 N N . LEU A 1 85 ? -0.376 -2.064 -23.100 1.00 87.25 85 LEU A N 1
ATOM 701 C CA . LEU A 1 85 ? -0.616 -1.497 -24.426 1.00 87.25 85 LEU A CA 1
ATOM 702 C C . LEU A 1 85 ? 0.425 -0.432 -24.779 1.00 87.25 85 LEU A C 1
ATOM 704 O O . LEU A 1 85 ? 0.828 0.384 -23.951 1.00 87.25 85 LEU A O 1
ATOM 708 N N . LYS A 1 86 ? 0.812 -0.381 -26.058 1.00 89.19 86 LYS A N 1
ATOM 709 C CA . LYS A 1 86 ? 1.757 0.607 -26.600 1.00 89.19 86 LYS A CA 1
ATOM 710 C C . LYS A 1 86 ? 1.199 1.278 -27.856 1.00 89.19 86 LYS A C 1
ATOM 712 O O . LYS A 1 86 ? 0.344 0.727 -28.547 1.00 89.19 86 LYS A O 1
ATOM 717 N N . GLY A 1 87 ? 1.689 2.481 -28.157 1.00 91.94 87 GLY A N 1
ATOM 718 C CA . GLY A 1 87 ? 1.386 3.180 -29.410 1.00 91.94 87 GLY A CA 1
ATOM 719 C C . GLY A 1 87 ? -0.100 3.548 -29.583 1.00 91.94 87 GLY A C 1
ATOM 720 O O . GLY A 1 87 ? -0.753 3.940 -28.611 1.00 91.94 87 GLY A O 1
ATOM 721 N N . PRO A 1 88 ? -0.657 3.447 -30.806 1.00 92.31 88 PRO A N 1
ATOM 722 C CA . PRO A 1 88 ? -2.057 3.782 -31.078 1.00 92.31 88 PRO A CA 1
ATOM 723 C C . PRO A 1 88 ? -3.052 2.982 -30.228 1.00 92.31 88 PRO A C 1
ATOM 725 O O . PRO A 1 88 ? -4.057 3.530 -29.783 1.00 92.31 88 PRO A O 1
ATOM 728 N N . ALA A 1 89 ? -2.748 1.715 -29.928 1.00 87.56 89 ALA A N 1
ATOM 729 C CA . ALA A 1 89 ? -3.595 0.864 -29.093 1.00 87.56 89 ALA A CA 1
ATOM 730 C C . ALA A 1 89 ? -3.741 1.403 -27.659 1.00 87.56 89 ALA A C 1
ATOM 732 O O . ALA A 1 89 ? -4.829 1.356 -27.093 1.00 87.56 89 ALA A O 1
ATOM 733 N N . PHE A 1 90 ? -2.676 1.981 -27.091 1.00 88.56 90 PHE A N 1
ATOM 734 C CA . PHE A 1 90 ? -2.724 2.628 -25.775 1.00 88.56 90 PHE A CA 1
ATOM 735 C C . PHE A 1 90 ? -3.610 3.878 -25.778 1.00 88.56 90 PHE A C 1
ATOM 737 O O . PHE A 1 90 ? -4.407 4.080 -24.862 1.00 88.56 90 PHE A O 1
ATOM 744 N N . LYS A 1 91 ? -3.494 4.711 -26.820 1.00 88.44 91 LYS A N 1
ATOM 745 C CA . LYS A 1 91 ? -4.305 5.932 -26.970 1.00 88.44 91 LYS A CA 1
ATOM 746 C C . LYS A 1 91 ? -5.783 5.617 -27.208 1.00 88.44 91 LYS A C 1
ATOM 748 O O . LYS A 1 91 ? -6.645 6.343 -26.728 1.00 88.44 91 LYS A O 1
ATOM 753 N N . ASN A 1 92 ? -6.063 4.509 -27.889 1.00 89.69 92 ASN A N 1
ATOM 754 C CA . ASN A 1 92 ? -7.415 4.050 -28.200 1.00 89.69 92 ASN A CA 1
ATOM 755 C C . ASN A 1 92 ? -8.011 3.118 -27.130 1.00 89.69 92 ASN A C 1
ATOM 757 O O . ASN A 1 92 ? -9.116 2.603 -27.324 1.00 89.69 92 ASN A O 1
ATOM 761 N N . TYR A 1 93 ? -7.315 2.885 -26.009 1.00 88.06 93 TYR A N 1
ATOM 762 C CA . TYR A 1 93 ? -7.824 2.046 -24.928 1.00 88.06 93 TYR A CA 1
ATOM 763 C C . TYR A 1 93 ? -9.037 2.697 -24.257 1.00 88.06 93 TYR A C 1
ATOM 765 O O . TYR A 1 93 ? -8.949 3.792 -23.702 1.00 88.06 93 TYR A O 1
ATOM 773 N N . LYS A 1 94 ? -10.171 1.992 -24.276 1.00 87.00 94 LYS A N 1
ATOM 774 C CA . LYS A 1 94 ? -11.433 2.443 -23.683 1.00 87.00 94 LYS A CA 1
ATOM 775 C C . LYS A 1 94 ? -11.693 1.662 -22.391 1.00 87.00 94 LYS A C 1
ATOM 777 O O . LYS A 1 94 ? -12.164 0.532 -22.485 1.00 87.00 94 LYS A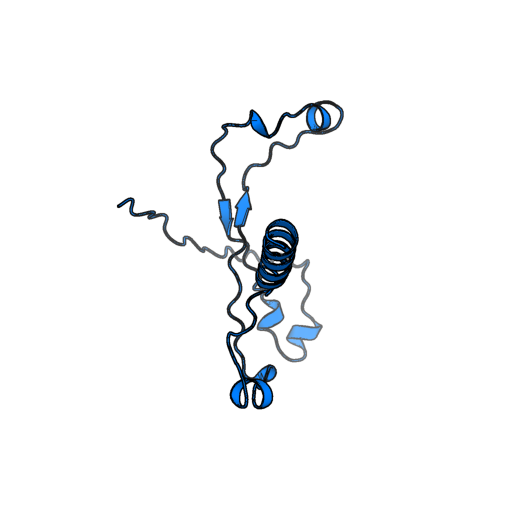 O 1
ATOM 782 N N . PRO A 1 95 ? -11.437 2.230 -21.196 1.00 81.50 95 PRO A N 1
ATOM 783 C CA . PRO A 1 95 ? -11.559 1.501 -19.928 1.00 81.50 95 PRO A CA 1
ATOM 784 C C . PRO A 1 95 ? -12.984 1.020 -19.614 1.00 81.50 95 PRO A C 1
ATOM 786 O O . PRO A 1 95 ? -13.156 0.089 -18.839 1.00 81.50 95 PRO A O 1
ATOM 789 N N . TRP A 1 96 ? -14.007 1.632 -20.215 1.00 80.38 96 TRP A N 1
ATOM 790 C CA . TRP A 1 96 ? -15.410 1.231 -20.062 1.00 80.38 96 TRP A CA 1
ATOM 791 C C . TRP A 1 96 ? -15.841 0.105 -21.010 1.00 80.38 96 TRP A C 1
ATOM 793 O O . TRP A 1 96 ? -16.937 -0.434 -20.850 1.00 80.38 96 TRP A O 1
ATOM 803 N N . LYS A 1 97 ? -15.017 -0.261 -22.006 1.00 80.19 97 LYS A N 1
ATOM 804 C CA . LYS A 1 97 ? -15.269 -1.468 -22.794 1.00 80.19 97 LYS A CA 1
ATOM 805 C C . LYS A 1 97 ? -14.964 -2.661 -21.896 1.00 80.19 97 LYS A C 1
ATOM 807 O O . LYS A 1 97 ? -13.807 -3.005 -21.680 1.00 80.19 97 LYS A O 1
ATOM 812 N N . LYS A 1 98 ? -16.022 -3.258 -21.347 1.00 60.47 98 LYS A N 1
ATOM 813 C CA . LYS A 1 98 ? -15.948 -4.531 -20.634 1.00 60.47 98 LYS A CA 1
ATOM 814 C C . LYS A 1 98 ? -15.529 -5.598 -21.638 1.00 60.47 98 LYS A C 1
ATOM 816 O O . LYS A 1 98 ? -16.372 -6.138 -22.343 1.00 60.47 98 LYS A O 1
ATOM 821 N N . GLU A 1 99 ? -14.242 -5.891 -21.722 1.00 59.81 99 GLU A N 1
ATOM 822 C CA . GLU A 1 99 ? -13.861 -7.225 -22.161 1.00 59.81 99 GLU A CA 1
ATOM 823 C C . GLU A 1 99 ? -14.013 -8.136 -20.952 1.00 59.81 99 GLU A C 1
ATOM 825 O O . GLU A 1 99 ? -13.507 -7.835 -19.870 1.00 59.81 99 GLU A O 1
ATOM 830 N N . SER A 1 100 ? -14.787 -9.204 -21.126 1.00 46.59 100 SER A N 1
ATOM 831 C CA . SER A 1 100 ? -15.014 -10.282 -20.168 1.00 46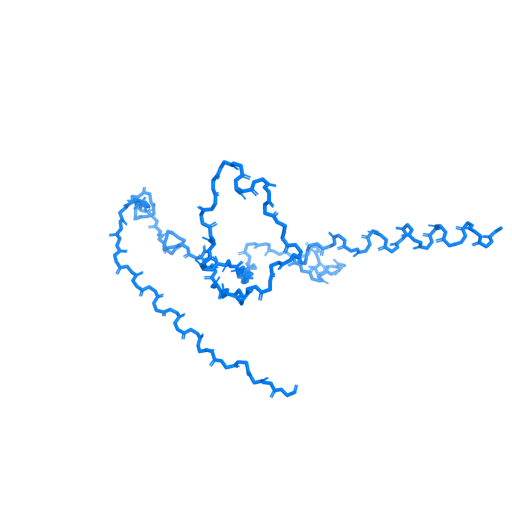.59 100 SER A CA 1
ATOM 832 C C . SER A 1 100 ? -13.705 -11.025 -19.909 1.00 46.59 100 SER A C 1
ATOM 834 O O . SER A 1 100 ? -13.519 -12.161 -20.324 1.00 46.59 100 SER A O 1
ATOM 836 N N . THR A 1 101 ? -12.736 -10.360 -19.290 1.00 45.72 101 THR A N 1
ATOM 837 C CA . THR A 1 101 ? -11.523 -11.015 -18.826 1.00 45.72 101 THR A CA 1
ATOM 838 C C . THR A 1 101 ? -11.803 -11.435 -17.400 1.00 45.72 101 THR A C 1
ATOM 840 O O . THR A 1 101 ? -11.559 -10.700 -16.446 1.00 45.72 101 THR A O 1
ATOM 843 N N . GLU A 1 102 ? -12.388 -12.622 -17.283 1.00 42.03 102 GLU A N 1
ATOM 844 C CA . GLU A 1 102 ? -12.233 -13.476 -16.117 1.00 42.03 102 GLU A CA 1
ATOM 845 C C . GLU A 1 102 ? -10.729 -13.660 -15.882 1.00 42.03 102 GLU A C 1
ATOM 847 O O . GLU A 1 102 ? -10.110 -14.609 -16.360 1.00 42.03 102 GLU A O 1
ATOM 852 N N . SER A 1 103 ? -10.089 -12.730 -15.174 1.00 37.72 103 SER A N 1
ATOM 853 C CA . SER A 1 103 ? -8.797 -13.018 -14.572 1.00 37.72 103 SER A CA 1
ATOM 854 C C . SER A 1 103 ? -9.071 -13.976 -13.419 1.00 37.72 103 SER A C 1
ATOM 856 O O . SER A 1 103 ? -9.252 -13.568 -12.271 1.00 37.72 103 SER A O 1
ATOM 858 N N . LYS A 1 104 ? -9.154 -15.264 -13.762 1.00 41.38 104 LYS A N 1
ATOM 859 C CA . LYS A 1 104 ? -8.915 -16.384 -12.862 1.00 41.38 104 LYS A CA 1
ATOM 860 C C . LYS A 1 104 ? -7.538 -16.179 -12.235 1.00 41.38 104 LYS A C 1
ATOM 862 O O . LYS A 1 104 ? -6.526 -16.624 -12.758 1.00 41.38 104 LYS A O 1
ATOM 867 N N . THR A 1 105 ? -7.492 -15.472 -11.118 1.00 39.00 105 THR A N 1
ATOM 868 C CA . THR A 1 105 ? -6.450 -15.661 -10.113 1.00 39.00 105 THR A CA 1
ATOM 869 C C . THR A 1 105 ? -7.100 -16.395 -8.956 1.00 39.00 105 THR A C 1
ATOM 871 O O . THR A 1 105 ? -7.322 -15.841 -7.883 1.00 39.00 105 THR A O 1
ATOM 874 N N . GLU A 1 106 ? -7.426 -17.662 -9.207 1.00 34.81 106 GLU A N 1
ATOM 875 C CA . GLU A 1 106 ? -7.426 -18.691 -8.173 1.00 34.81 106 GLU A CA 1
ATOM 876 C C . GLU A 1 106 ? -5.974 -18.831 -7.689 1.00 34.81 106 GLU A C 1
ATOM 878 O O . GLU A 1 106 ? -5.244 -19.733 -8.088 1.00 34.81 106 GLU A O 1
ATOM 883 N N . VAL A 1 107 ? -5.494 -17.885 -6.877 1.00 39.47 107 VAL A N 1
ATOM 884 C CA . VAL A 1 107 ? -4.306 -18.146 -6.066 1.00 39.47 107 VAL A CA 1
ATOM 885 C C . VAL A 1 107 ? -4.814 -18.926 -4.869 1.00 39.47 107 VAL A C 1
ATOM 887 O O . VAL A 1 107 ? -5.461 -18.379 -3.977 1.00 39.47 107 VAL A O 1
ATOM 890 N N . ALA A 1 108 ? -4.588 -20.233 -4.959 1.00 32.00 108 ALA A N 1
ATOM 891 C CA . ALA A 1 108 ? -4.909 -21.260 -3.991 1.00 32.00 108 ALA A CA 1
ATOM 892 C C . ALA A 1 108 ? -4.902 -20.749 -2.544 1.00 32.00 108 ALA A C 1
ATOM 894 O O . ALA A 1 108 ? -3.886 -20.316 -1.997 1.00 32.00 108 ALA A O 1
ATOM 895 N N . VAL A 1 109 ? -6.062 -20.884 -1.905 1.00 44.41 109 VAL A N 1
ATOM 896 C CA . VAL A 1 109 ? -6.165 -20.987 -0.456 1.00 44.41 109 VAL A CA 1
ATOM 897 C C . VAL A 1 109 ? -5.306 -22.173 -0.030 1.00 44.41 109 VAL A C 1
ATOM 899 O O . VAL A 1 109 ? -5.690 -23.321 -0.220 1.00 44.41 109 VAL A O 1
ATOM 902 N N . THR A 1 110 ? -4.156 -21.922 0.584 1.00 32.56 110 THR A N 1
ATOM 903 C CA . THR A 1 110 ? -3.641 -22.817 1.625 1.00 32.56 110 THR A CA 1
ATOM 904 C C . THR A 1 110 ? -2.828 -21.996 2.618 1.00 32.56 110 THR A C 1
ATOM 906 O O . THR A 1 110 ? -1.605 -21.916 2.550 1.00 32.56 110 THR A O 1
ATOM 909 N N . SER A 1 111 ? -3.525 -21.373 3.571 1.00 32.47 111 SER A N 1
ATOM 910 C CA . SER A 1 111 ? -2.922 -21.071 4.869 1.00 32.47 111 SER A CA 1
ATOM 911 C C . SER A 1 111 ? -2.561 -22.414 5.501 1.00 32.47 111 SER A C 1
ATOM 913 O O . SER A 1 111 ? -3.418 -23.075 6.085 1.00 32.47 111 SER A O 1
ATOM 915 N N . LYS A 1 112 ? -1.316 -22.866 5.319 1.00 31.75 112 LYS A N 1
ATOM 916 C CA . LYS A 1 112 ? -0.734 -23.880 6.196 1.00 31.75 112 LYS A CA 1
ATOM 917 C C . LYS A 1 112 ? -0.574 -23.222 7.560 1.00 31.75 112 LYS A C 1
ATOM 919 O O . LYS A 1 112 ? 0.324 -22.409 7.756 1.00 31.75 112 LYS A O 1
ATOM 924 N N . ASN A 1 113 ? -1.486 -23.556 8.463 1.00 35.69 113 ASN A N 1
ATOM 925 C CA . ASN A 1 113 ? -1.269 -23.389 9.888 1.00 35.69 113 ASN A CA 1
ATOM 926 C C . ASN A 1 113 ? -0.092 -24.296 10.273 1.00 35.69 113 ASN A C 1
ATOM 928 O O . ASN A 1 113 ? -0.175 -25.503 10.053 1.00 35.69 113 ASN A O 1
ATOM 932 N N . ASN A 1 114 ? 0.969 -23.701 10.810 1.00 34.56 114 ASN A N 1
ATOM 933 C CA . ASN A 1 114 ? 1.912 -24.346 11.718 1.00 34.56 114 ASN A CA 1
ATOM 934 C C . ASN A 1 114 ? 1.900 -23.532 13.007 1.00 34.56 114 ASN A C 1
ATOM 936 O O . ASN A 1 114 ? 1.932 -22.284 12.886 1.00 34.56 114 ASN A O 1
#